Protein AF-A0A7J2Y7A7-F1 (afdb_monomer_lite)

Radius of gyration: 13.47 Å; chains: 1; bounding box: 30×33×28 Å

Secondary structure (DSSP, 8-state):
-----S-GGG---EES-IIIIITGGGTTS--EEE-TT---TT--SEEESSGGGHHHHS-GGGS------

pLDDT: mean 80.42, std 13.76, range [41.94, 95.0]

Sequence (69 aa):
MQRMRCAPSECIPVGNVYNQDIVGARSGITPVLVDRDGRHLDADGLRIADLRALPDLLPASATRRGRNF

Structure (mmCIF, N/CA/C/O backbone):
data_AF-A0A7J2Y7A7-F1
#
_entry.id   AF-A0A7J2Y7A7-F1
#
loop_
_atom_site.group_PDB
_atom_site.id
_atom_site.type_symbol
_atom_site.label_atom_id
_atom_site.label_alt_id
_atom_site.label_comp_id
_atom_site.label_asym_id
_atom_site.label_entity_id
_atom_site.label_seq_id
_atom_site.pdbx_PDB_ins_code
_atom_site.Cartn_x
_atom_site.Cartn_y
_atom_site.Cartn_z
_atom_site.occupancy
_atom_site.B_iso_or_equiv
_atom_site.auth_seq_id
_atom_site.auth_comp_id
_atom_site.auth_asym_id
_atom_site.auth_atom_id
_atom_site.pdbx_PDB_model_num
ATOM 1 N N . MET A 1 1 ? -0.690 22.329 -2.867 1.00 41.94 1 MET A N 1
ATOM 2 C CA . MET A 1 1 ? -2.091 21.895 -2.670 1.00 41.94 1 MET A CA 1
ATO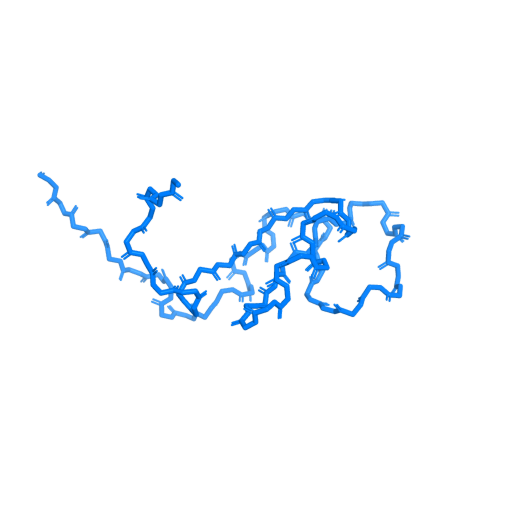M 3 C C . MET A 1 1 ? -2.139 20.947 -1.483 1.00 41.94 1 MET A C 1
ATOM 5 O O . MET A 1 1 ? -1.466 19.932 -1.541 1.00 41.94 1 MET A O 1
ATOM 9 N N . GLN A 1 2 ? -2.912 21.245 -0.436 1.00 59.00 2 GLN A N 1
ATOM 10 C CA . GLN A 1 2 ? -3.194 20.287 0.639 1.00 59.00 2 GLN A CA 1
ATOM 11 C C . GLN A 1 2 ? -4.681 20.394 0.989 1.00 59.00 2 GLN A C 1
ATOM 13 O O . GLN A 1 2 ? -5.118 21.374 1.584 1.00 59.00 2 GLN A O 1
ATOM 18 N N . ARG A 1 3 ? -5.477 19.439 0.488 1.00 76.81 3 ARG A N 1
ATOM 19 C CA . ARG A 1 3 ? -6.945 19.421 0.638 1.00 76.81 3 ARG A CA 1
ATOM 20 C C . ARG A 1 3 ? -7.407 18.595 1.840 1.00 76.81 3 ARG A C 1
ATOM 22 O O . ARG A 1 3 ? -8.474 18.864 2.378 1.00 76.81 3 ARG A O 1
ATOM 29 N N . MET A 1 4 ? -6.607 17.619 2.270 1.00 75.06 4 MET A N 1
ATOM 30 C CA . MET A 1 4 ? -6.912 16.773 3.424 1.00 75.06 4 MET A CA 1
ATOM 31 C C . MET A 1 4 ? -6.217 17.284 4.683 1.00 75.06 4 MET A C 1
ATOM 33 O O . MET A 1 4 ? -5.051 17.670 4.645 1.00 75.06 4 MET A O 1
ATOM 37 N N . ARG A 1 5 ? -6.948 17.257 5.799 1.00 83.69 5 ARG A N 1
ATOM 38 C CA . ARG A 1 5 ? -6.446 17.548 7.148 1.00 83.69 5 ARG A CA 1
ATOM 39 C C . ARG A 1 5 ? -6.226 16.241 7.938 1.00 83.69 5 ARG A C 1
ATOM 41 O O . ARG A 1 5 ? -6.688 16.147 9.067 1.00 83.69 5 ARG A O 1
ATOM 48 N N . CYS A 1 6 ? -5.599 15.235 7.313 1.00 80.50 6 CYS A N 1
ATOM 49 C CA . CYS A 1 6 ? -5.162 13.980 7.955 1.00 80.50 6 CYS A CA 1
ATOM 50 C C . CYS A 1 6 ? -3.636 13.967 8.083 1.00 80.50 6 CYS A C 1
ATOM 52 O O . CYS A 1 6 ? -2.941 14.565 7.251 1.00 80.50 6 CYS A O 1
ATOM 54 N N . ALA A 1 7 ? -3.111 13.255 9.079 1.00 83.19 7 ALA A N 1
ATOM 55 C CA . ALA A 1 7 ? -1.713 12.850 9.053 1.00 83.19 7 ALA A CA 1
ATOM 56 C C . ALA A 1 7 ? -1.499 11.769 7.972 1.00 83.19 7 ALA A C 1
ATOM 58 O O . ALA A 1 7 ? -2.402 10.968 7.725 1.00 83.19 7 ALA A O 1
ATOM 59 N N . PRO A 1 8 ? -0.308 11.678 7.352 1.00 81.00 8 PRO A N 1
ATOM 60 C CA . PRO A 1 8 ? 0.012 10.606 6.404 1.00 81.00 8 PRO A CA 1
ATOM 61 C C . PRO A 1 8 ? -0.274 9.196 6.944 1.00 81.00 8 PRO A C 1
ATOM 63 O O . PRO A 1 8 ? -0.772 8.350 6.213 1.00 81.00 8 PRO A O 1
ATOM 66 N N . SER A 1 9 ? -0.039 8.969 8.240 1.00 82.56 9 SER A N 1
ATOM 67 C CA . SER A 1 9 ? -0.302 7.696 8.925 1.00 82.56 9 SER A CA 1
ATOM 68 C C . SER A 1 9 ? -1.789 7.365 9.108 1.00 82.56 9 SER A C 1
ATOM 70 O O . SER A 1 9 ? -2.120 6.239 9.460 1.00 82.56 9 SER A O 1
ATOM 72 N N . GLU A 1 10 ? -2.686 8.331 8.908 1.00 83.62 10 GLU A N 1
ATOM 73 C CA . GLU A 1 10 ? -4.144 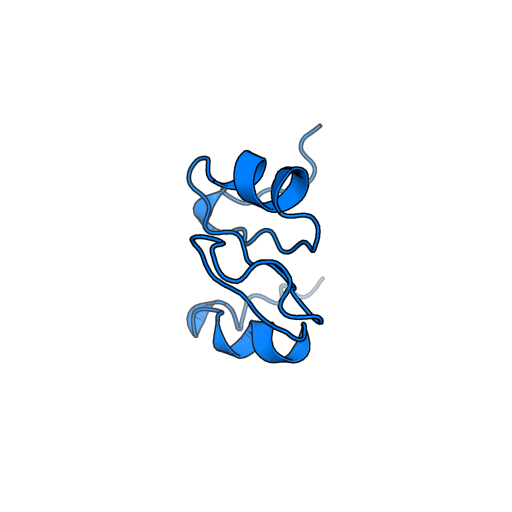8.150 8.984 1.00 83.62 10 GLU A CA 1
ATOM 74 C C . GLU A 1 10 ? -4.775 7.923 7.604 1.00 83.62 10 GLU A C 1
ATOM 76 O O . GLU A 1 10 ? -5.997 7.853 7.472 1.00 83.62 10 GLU A O 1
ATOM 81 N N . CYS A 1 11 ? -3.953 7.853 6.563 1.00 84.06 11 CYS A N 1
ATOM 82 C CA . CYS A 1 11 ? -4.390 7.841 5.183 1.00 84.06 11 CYS A CA 1
ATOM 83 C C . CYS A 1 11 ? -3.822 6.584 4.492 1.00 84.06 11 CYS A C 1
ATOM 85 O O . CYS A 1 11 ? -2.660 6.237 4.672 1.00 84.06 11 CYS A O 1
ATOM 87 N N . ILE A 1 12 ? -4.658 5.868 3.730 1.00 87.12 12 ILE A N 1
ATOM 88 C CA . ILE A 1 12 ? -4.279 4.643 3.002 1.00 87.12 12 ILE A CA 1
ATOM 89 C C . ILE A 1 12 ? -4.477 4.903 1.502 1.00 87.12 12 ILE A C 1
ATOM 91 O O . ILE A 1 12 ? -5.616 4.975 1.039 1.00 87.12 12 ILE A O 1
ATOM 95 N N . PRO A 1 13 ? -3.391 5.091 0.737 1.00 88.12 13 PRO A N 1
ATOM 96 C CA . PRO A 1 13 ? -3.424 5.230 -0.708 1.00 88.12 13 PRO A CA 1
ATOM 97 C C . PRO A 1 13 ? -3.857 3.911 -1.338 1.00 88.12 13 PRO A C 1
ATOM 99 O O . PRO A 1 13 ? -3.329 2.854 -0.995 1.00 88.12 13 PRO A O 1
ATOM 102 N N . VAL A 1 14 ? -4.797 3.979 -2.275 1.00 92.06 14 VAL A N 1
ATOM 103 C CA . VAL A 1 14 ? -5.265 2.820 -3.037 1.00 92.06 14 VAL A CA 1
ATOM 104 C C . VAL A 1 14 ? -5.184 3.165 -4.515 1.00 92.06 14 VAL A C 1
ATOM 106 O O . VAL A 1 14 ? -5.752 4.172 -4.937 1.00 92.06 14 VAL A O 1
ATOM 109 N N . GLY A 1 15 ? -4.483 2.345 -5.291 1.00 91.31 15 GLY A N 1
ATOM 110 C CA . GLY A 1 15 ? -4.271 2.584 -6.719 1.00 91.31 15 GLY A CA 1
ATOM 111 C C . GLY A 1 15 ? -4.007 1.300 -7.491 1.00 91.31 15 GLY A C 1
ATOM 112 O O . GLY A 1 15 ? -3.943 0.222 -6.905 1.00 91.31 15 GLY A O 1
ATOM 113 N N . ASN A 1 16 ? -3.899 1.397 -8.811 1.00 90.75 16 ASN A N 1
ATOM 114 C CA . ASN A 1 16 ? -3.768 0.249 -9.716 1.00 90.75 16 ASN A CA 1
ATOM 115 C C . ASN A 1 16 ? -2.509 0.309 -10.594 1.00 90.75 16 ASN A C 1
ATOM 117 O O . ASN A 1 16 ? -2.238 -0.635 -11.333 1.00 90.75 16 ASN A O 1
ATOM 121 N N . VAL A 1 17 ? -1.734 1.393 -10.528 1.00 89.69 17 VAL A N 1
ATOM 122 C CA . VAL A 1 17 ? -0.485 1.566 -11.270 1.00 89.69 17 VAL A CA 1
ATOM 123 C C . VAL A 1 17 ? 0.678 1.534 -10.287 1.00 89.69 17 VAL A C 1
ATOM 125 O O . VAL A 1 17 ? 0.981 2.530 -9.637 1.00 89.69 17 VAL A O 1
ATOM 128 N N . TYR A 1 18 ? 1.378 0.398 -10.202 1.00 87.25 18 TYR A N 1
ATOM 129 C CA . TYR A 1 18 ? 2.431 0.169 -9.201 1.00 87.25 18 TYR A CA 1
ATOM 130 C C . TYR A 1 18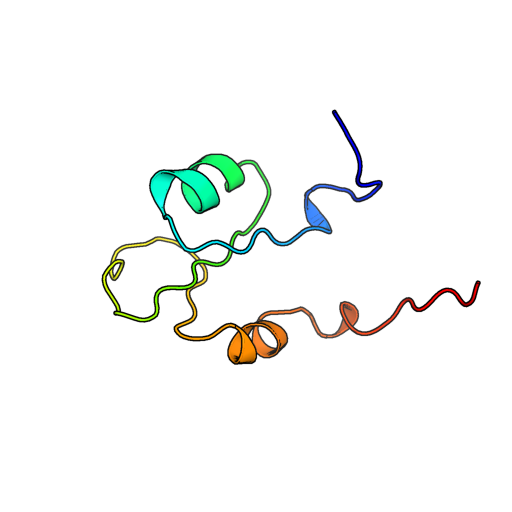 ? 3.453 1.319 -9.094 1.00 87.25 18 TYR A C 1
ATOM 132 O O . TYR A 1 18 ? 3.659 1.892 -8.025 1.00 87.25 18 TYR A O 1
ATOM 140 N N . ASN A 1 19 ? 4.049 1.725 -10.216 1.00 87.38 19 ASN A N 1
ATOM 141 C CA . ASN A 1 19 ? 5.098 2.750 -10.212 1.00 87.38 19 ASN A CA 1
ATOM 142 C C . ASN A 1 19 ? 4.604 4.147 -9.803 1.00 87.38 19 ASN A C 1
ATOM 144 O O . ASN A 1 19 ? 5.392 4.939 -9.298 1.00 87.38 19 ASN A O 1
ATOM 148 N N . GLN A 1 20 ? 3.329 4.464 -10.037 1.00 86.50 20 GLN A N 1
ATOM 149 C CA . GLN A 1 20 ? 2.781 5.797 -9.770 1.00 86.50 20 GLN A CA 1
ATOM 150 C C . GLN A 1 20 ? 2.134 5.858 -8.386 1.00 86.50 20 GLN A C 1
ATOM 152 O O . GLN A 1 20 ? 2.439 6.751 -7.598 1.00 86.50 20 GLN A O 1
ATOM 157 N N . ASP A 1 21 ? 1.299 4.870 -8.073 1.00 84.50 21 ASP A N 1
ATOM 158 C CA . ASP A 1 21 ? 0.445 4.881 -6.887 1.00 84.50 21 ASP A CA 1
ATOM 159 C C . ASP A 1 21 ? 1.130 4.278 -5.658 1.00 84.50 21 ASP A C 1
ATOM 161 O O . ASP A 1 21 ? 0.808 4.642 -4.529 1.00 84.50 21 ASP A O 1
ATOM 165 N N . ILE A 1 22 ? 2.065 3.344 -5.863 1.00 86.06 22 ILE A N 1
ATOM 166 C CA . ILE A 1 22 ? 2.677 2.568 -4.778 1.00 86.06 22 ILE A CA 1
ATOM 167 C C . ILE A 1 22 ? 4.064 3.112 -4.464 1.00 86.06 22 ILE A C 1
ATOM 169 O O . ILE A 1 22 ? 4.317 3.529 -3.335 1.00 86.06 22 ILE A O 1
ATOM 173 N N . VAL A 1 23 ? 4.958 3.167 -5.458 1.00 86.06 23 VAL A N 1
ATOM 174 C CA . VAL A 1 23 ? 6.358 3.578 -5.245 1.00 86.06 23 VAL A CA 1
ATOM 175 C C . VAL A 1 23 ? 6.446 4.994 -4.666 1.00 86.06 23 VAL A C 1
ATOM 177 O O . VAL A 1 23 ? 7.169 5.208 -3.695 1.00 86.06 23 VAL A O 1
ATOM 180 N N . GLY A 1 24 ? 5.665 5.942 -5.193 1.00 80.31 24 GLY A N 1
ATOM 181 C CA . GLY A 1 24 ? 5.639 7.322 -4.693 1.00 80.31 24 GLY A CA 1
ATOM 182 C C . GLY A 1 24 ? 4.988 7.479 -3.314 1.00 80.31 24 GLY A C 1
ATOM 183 O O . GLY A 1 24 ? 5.341 8.387 -2.563 1.00 80.31 24 GLY A O 1
ATOM 184 N N . ALA A 1 25 ? 4.065 6.586 -2.951 1.00 80.94 25 ALA A N 1
ATOM 185 C CA . ALA A 1 25 ? 3.318 6.663 -1.699 1.00 80.94 25 ALA A CA 1
ATOM 186 C C . ALA A 1 25 ? 4.026 5.996 -0.507 1.00 80.94 25 ALA A C 1
ATOM 188 O O . ALA A 1 25 ? 3.657 6.245 0.638 1.00 80.94 25 ALA A O 1
ATOM 189 N N . ARG A 1 26 ? 5.070 5.191 -0.751 1.00 79.69 26 ARG A N 1
ATOM 190 C CA . ARG A 1 26 ? 5.832 4.456 0.281 1.00 79.69 26 ARG A CA 1
ATOM 191 C C . ARG A 1 26 ? 6.529 5.335 1.328 1.00 79.69 26 ARG A C 1
ATOM 193 O O . ARG A 1 26 ? 7.029 4.805 2.317 1.00 79.69 26 ARG A O 1
ATOM 200 N N . SER A 1 27 ? 6.581 6.655 1.153 1.00 74.62 27 SER A N 1
ATOM 201 C CA . SER A 1 27 ? 7.202 7.579 2.111 1.00 74.62 27 SER A CA 1
ATOM 202 C C . SER A 1 27 ? 6.372 7.719 3.400 1.00 74.62 27 SER A C 1
ATOM 204 O O . SER A 1 27 ? 5.705 8.730 3.619 1.00 74.62 27 SER A O 1
ATOM 206 N N . GLY A 1 28 ? 6.434 6.704 4.266 1.00 74.69 28 GLY A N 1
ATOM 207 C CA . GLY A 1 28 ? 5.801 6.689 5.590 1.00 74.69 28 GLY A CA 1
ATOM 208 C C . GLY A 1 28 ? 4.333 6.256 5.600 1.00 74.69 28 GLY A C 1
ATOM 209 O O . GLY A 1 28 ? 3.669 6.395 6.625 1.00 74.69 28 GLY A O 1
ATOM 210 N N . ILE A 1 29 ? 3.829 5.735 4.480 1.00 83.06 29 ILE A N 1
ATOM 211 C CA . ILE A 1 29 ? 2.450 5.268 4.320 1.00 83.06 29 ILE A CA 1
ATOM 212 C C . ILE A 1 29 ? 2.470 3.854 3.728 1.00 83.06 29 ILE A C 1
ATOM 214 O O . ILE A 1 29 ? 3.369 3.518 2.959 1.00 83.06 29 ILE A O 1
ATOM 218 N N . THR A 1 30 ? 1.490 3.019 4.090 1.00 86.06 30 THR A N 1
ATOM 219 C CA . THR A 1 30 ? 1.322 1.665 3.530 1.00 86.06 30 THR A CA 1
ATOM 220 C C . THR A 1 30 ? 0.252 1.692 2.433 1.00 86.06 30 THR A C 1
ATOM 222 O O . THR A 1 30 ? -0.935 1.705 2.758 1.00 86.06 30 THR A O 1
ATOM 225 N N . PRO A 1 31 ? 0.630 1.753 1.144 1.00 89.69 31 PRO A N 1
ATOM 226 C CA . PRO A 1 31 ? -0.327 1.749 0.043 1.00 89.69 31 PRO A CA 1
ATOM 227 C C . PRO A 1 31 ? -0.888 0.347 -0.236 1.00 89.69 31 PRO A C 1
ATOM 229 O O . PRO A 1 31 ? -0.243 -0.666 0.044 1.00 89.69 31 PRO A O 1
ATOM 232 N N . VAL A 1 32 ? -2.074 0.302 -0.843 1.00 92.56 32 VAL A N 1
ATOM 233 C CA . VAL A 1 32 ? -2.729 -0.925 -1.313 1.00 92.56 3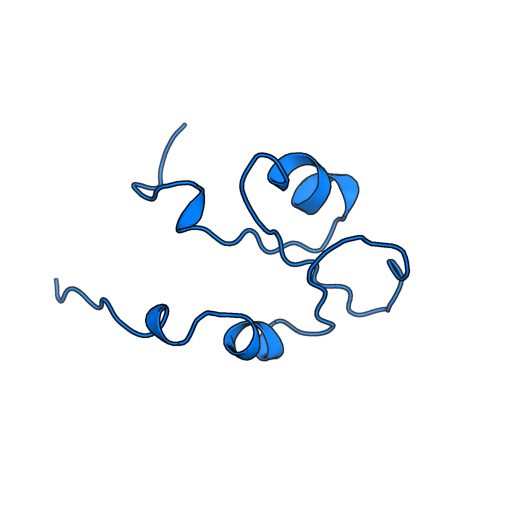2 VAL A CA 1
ATOM 234 C C . VAL A 1 32 ? -2.811 -0.909 -2.837 1.00 92.56 32 VAL A C 1
ATOM 236 O O . VAL A 1 32 ? -3.397 -0.001 -3.432 1.00 92.56 32 VAL A O 1
ATOM 239 N N . LEU A 1 33 ? -2.248 -1.935 -3.474 1.00 94.19 33 LEU A N 1
ATOM 240 C CA . LEU A 1 33 ? -2.347 -2.136 -4.916 1.00 94.19 33 LEU A CA 1
ATOM 241 C C . LEU A 1 33 ? -3.599 -2.947 -5.264 1.00 94.19 33 LEU A C 1
ATOM 243 O O . LEU A 1 33 ? -3.783 -4.064 -4.780 1.00 94.19 33 LEU A O 1
ATOM 247 N N . VAL A 1 34 ? -4.423 -2.417 -6.162 1.00 95.00 34 VAL A N 1
ATOM 248 C CA . VAL A 1 34 ? -5.505 -3.159 -6.809 1.00 95.00 34 VAL A CA 1
ATOM 249 C C . VAL A 1 34 ? -4.952 -3.835 -8.059 1.00 95.00 34 VAL A C 1
ATOM 251 O O . VAL A 1 34 ? -4.789 -3.200 -9.099 1.00 95.00 34 VAL A O 1
ATOM 254 N N . ASP A 1 35 ? -4.684 -5.132 -7.962 1.00 93.44 35 ASP A N 1
ATOM 255 C CA . ASP A 1 35 ? -4.146 -5.951 -9.047 1.00 93.44 35 ASP A CA 1
ATOM 256 C C . ASP A 1 35 ? -5.154 -7.031 -9.442 1.00 93.44 35 ASP A C 1
ATOM 258 O O . ASP A 1 35 ? -5.110 -8.166 -8.968 1.00 93.44 35 ASP A O 1
ATOM 262 N N . ARG A 1 36 ? -6.102 -6.646 -10.299 1.00 92.56 36 ARG A N 1
ATOM 263 C CA . ARG A 1 36 ? -7.211 -7.511 -10.738 1.00 92.56 36 ARG A CA 1
ATOM 264 C C . ARG A 1 36 ? -6.742 -8.716 -11.550 1.00 92.56 36 ARG A C 1
ATOM 266 O O . ARG A 1 36 ? -7.361 -9.772 -11.491 1.00 92.56 36 ARG A O 1
ATOM 273 N N . ASP A 1 37 ? -5.652 -8.535 -12.288 1.00 92.94 37 ASP A N 1
ATOM 274 C CA . ASP A 1 37 ? -5.156 -9.494 -13.274 1.00 92.94 37 ASP A CA 1
ATOM 275 C C . ASP A 1 37 ? -3.934 -10.278 -12.768 1.00 92.94 37 ASP A C 1
ATOM 277 O O . ASP A 1 37 ? -3.382 -11.099 -13.497 1.00 92.94 37 ASP A O 1
ATOM 281 N N . GLY A 1 38 ? -3.473 -10.011 -11.542 1.00 89.44 38 GLY A N 1
ATOM 282 C CA . GLY A 1 38 ? -2.313 -10.675 -10.951 1.00 89.44 38 GLY A CA 1
ATOM 283 C C . GLY A 1 38 ? -0.977 -10.328 -11.619 1.00 89.44 38 GLY A C 1
ATOM 284 O O . GLY A 1 38 ? -0.047 -11.126 -11.545 1.00 89.44 38 GLY A O 1
ATOM 285 N N . ARG A 1 39 ? -0.860 -9.167 -12.276 1.00 88.50 39 ARG A 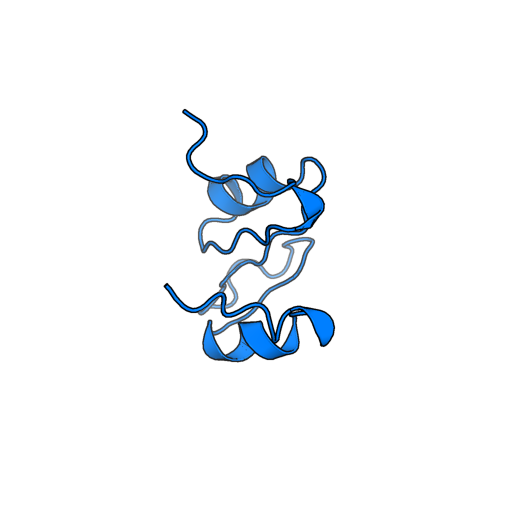N 1
ATOM 286 C CA . ARG A 1 39 ? 0.330 -8.771 -13.060 1.00 88.50 39 ARG A CA 1
ATOM 287 C C . ARG A 1 39 ? 1.515 -8.340 -12.199 1.00 88.50 39 ARG A C 1
ATOM 289 O O . ARG A 1 39 ? 2.626 -8.219 -12.706 1.00 88.50 39 ARG A O 1
ATOM 296 N N . HIS A 1 40 ? 1.284 -8.097 -10.915 1.00 85.06 40 HIS A N 1
ATOM 297 C CA . HIS A 1 40 ? 2.265 -7.570 -9.977 1.00 85.06 40 HIS A CA 1
ATOM 298 C C . HIS A 1 40 ? 2.519 -8.572 -8.845 1.00 85.06 40 HIS A C 1
ATOM 300 O O . HIS A 1 40 ? 2.307 -8.271 -7.6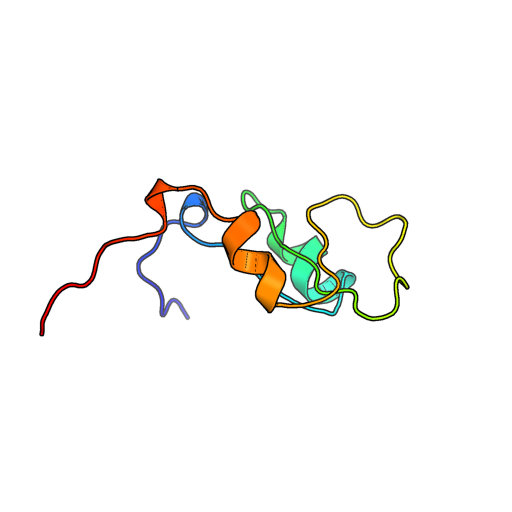72 1.00 85.06 40 HIS A O 1
ATOM 306 N N . LEU A 1 41 ? 2.940 -9.791 -9.205 1.00 78.81 41 LEU A N 1
ATOM 307 C CA . LEU A 1 41 ? 3.236 -10.865 -8.245 1.00 78.81 41 LEU A CA 1
ATOM 308 C C . LEU A 1 41 ? 4.368 -10.495 -7.279 1.00 78.81 41 LEU A C 1
ATOM 310 O O . LEU A 1 41 ? 4.287 -10.839 -6.104 1.00 78.81 41 LEU A O 1
ATOM 314 N N . ASP A 1 42 ? 5.348 -9.735 -7.767 1.00 79.50 42 ASP A N 1
ATOM 315 C CA . ASP A 1 42 ? 6.525 -9.307 -7.005 1.00 79.50 42 ASP A CA 1
ATOM 316 C C . ASP A 1 42 ? 6.349 -7.917 -6.369 1.00 79.50 42 ASP A C 1
ATOM 318 O O . ASP A 1 42 ? 7.321 -7.278 -5.976 1.00 79.50 42 ASP A O 1
ATOM 322 N N . ALA A 1 43 ? 5.123 -7.386 -6.309 1.00 79.06 43 ALA A N 1
ATOM 323 C CA . ALA A 1 43 ? 4.890 -6.116 -5.633 1.00 79.06 43 ALA A CA 1
ATOM 324 C C . ALA A 1 43 ? 5.032 -6.287 -4.119 1.00 79.06 43 ALA A C 1
ATOM 326 O O . ALA A 1 43 ? 4.212 -6.945 -3.478 1.00 79.06 43 ALA A O 1
ATOM 327 N N . ASP A 1 44 ? 6.023 -5.622 -3.529 1.00 73.19 44 ASP A N 1
ATOM 328 C CA . ASP A 1 44 ? 6.144 -5.578 -2.073 1.00 73.19 44 ASP A CA 1
ATOM 329 C C . ASP A 1 44 ? 5.040 -4.669 -1.502 1.00 73.19 44 ASP A C 1
ATOM 331 O O . ASP A 1 44 ? 5.008 -3.457 -1.745 1.00 73.19 44 ASP A O 1
ATOM 335 N N . GLY A 1 45 ? 4.097 -5.242 -0.757 1.00 78.88 45 GLY A N 1
ATOM 336 C CA . GLY A 1 45 ? 3.031 -4.487 -0.098 1.00 78.88 45 GLY A CA 1
ATOM 337 C C . GLY A 1 45 ? 1.689 -5.207 -0.068 1.00 78.88 45 GLY A C 1
ATOM 338 O O . GLY A 1 45 ? 1.570 -6.377 -0.430 1.00 78.88 45 GLY A O 1
ATOM 339 N N . LEU A 1 46 ? 0.663 -4.487 0.389 1.00 89.19 46 LEU A N 1
ATOM 340 C CA . LEU A 1 46 ? -0.704 -4.996 0.417 1.00 89.19 46 LEU A CA 1
ATOM 341 C C . LEU A 1 46 ? -1.289 -4.985 -0.995 1.00 89.19 46 LEU A C 1
ATOM 343 O O . LEU A 1 46 ? -1.238 -3.972 -1.696 1.00 89.19 46 LEU A O 1
ATOM 347 N N . ARG A 1 47 ? -1.874 -6.111 -1.401 1.00 92.31 47 ARG A N 1
ATOM 348 C CA . ARG A 1 47 ? -2.440 -6.296 -2.735 1.00 92.31 47 ARG A CA 1
ATOM 349 C C . ARG A 1 47 ? -3.811 -6.941 -2.638 1.00 92.31 47 ARG A C 1
ATOM 351 O O . ARG A 1 47 ? -3.989 -7.921 -1.921 1.00 92.31 47 ARG A O 1
ATOM 358 N N . ILE A 1 48 ? -4.763 -6.397 -3.384 1.00 93.88 48 ILE A N 1
ATOM 359 C CA . ILE A 1 48 ? -6.125 -6.917 -3.490 1.00 93.88 48 ILE A CA 1
ATOM 360 C C . ILE A 1 48 ? -6.511 -7.051 -4.956 1.00 93.88 48 ILE A C 1
ATOM 362 O O . ILE A 1 48 ? -6.180 -6.199 -5.774 1.00 93.88 48 ILE A O 1
ATOM 366 N N . ALA A 1 49 ? -7.246 -8.106 -5.294 1.00 94.75 49 ALA A N 1
ATOM 367 C CA . ALA A 1 49 ? -7.809 -8.257 -6.635 1.00 94.75 49 ALA A CA 1
ATOM 368 C C . ALA A 1 49 ? -9.074 -7.403 -6.828 1.00 94.75 49 ALA A C 1
ATOM 370 O O . ALA A 1 49 ? -9.480 -7.133 -7.953 1.00 94.75 49 ALA A O 1
ATOM 371 N N . ASP A 1 50 ? -9.711 -6.965 -5.740 1.00 94.50 50 ASP A N 1
ATOM 372 C CA . ASP A 1 50 ? -10.978 -6.243 -5.779 1.00 94.50 50 ASP A CA 1
ATOM 373 C C . ASP A 1 50 ? -11.095 -5.271 -4.600 1.00 94.50 50 ASP A C 1
ATOM 375 O O . ASP A 1 50 ? -10.734 -5.606 -3.474 1.00 94.50 50 ASP A O 1
ATOM 379 N N . LEU A 1 51 ? -11.637 -4.074 -4.846 1.00 93.44 51 LEU A N 1
ATOM 380 C CA . LEU A 1 51 ? -11.821 -3.042 -3.819 1.00 93.44 51 LEU A CA 1
ATOM 381 C C . LEU A 1 51 ? -12.760 -3.473 -2.685 1.00 93.44 51 LEU A C 1
ATOM 383 O O . LEU A 1 51 ? -12.658 -2.941 -1.584 1.00 93.44 51 LEU A O 1
ATOM 387 N N . ARG A 1 52 ? -13.647 -4.446 -2.916 1.00 94.56 52 ARG A N 1
ATOM 388 C CA . ARG A 1 52 ? -14.515 -5.026 -1.882 1.00 94.56 52 ARG A CA 1
ATOM 389 C C . ARG A 1 52 ? -13.735 -5.744 -0.782 1.00 94.56 52 ARG A C 1
ATOM 391 O O . ARG A 1 52 ? -14.289 -5.904 0.294 1.00 94.56 52 ARG A O 1
ATOM 398 N N . ALA A 1 53 ? -12.482 -6.131 -1.032 1.00 92.19 53 ALA A N 1
ATOM 399 C CA . ALA A 1 53 ? -11.590 -6.712 -0.026 1.00 92.19 53 ALA A CA 1
ATOM 400 C C . ALA A 1 53 ? -10.853 -5.650 0.812 1.00 92.19 53 ALA A C 1
ATOM 402 O O . ALA A 1 53 ? -10.186 -5.981 1.786 1.00 92.19 53 ALA A O 1
ATOM 403 N N . LEU A 1 54 ? -10.947 -4.363 0.449 1.00 90.50 54 LEU A N 1
ATOM 404 C CA . LEU A 1 54 ? -10.279 -3.286 1.182 1.00 90.50 54 LEU A CA 1
ATOM 405 C C . LEU A 1 54 ? -10.704 -3.195 2.662 1.00 90.50 54 LEU A C 1
ATOM 407 O O . LEU A 1 54 ? -9.814 -2.993 3.485 1.00 90.50 54 LEU A O 1
ATOM 411 N N . PRO A 1 55 ? -11.991 -3.356 3.043 1.00 90.31 55 PRO A N 1
ATOM 412 C CA . PRO A 1 55 ? -12.406 -3.311 4.447 1.00 90.31 55 PRO A CA 1
ATOM 413 C C . PRO A 1 55 ? -11.688 -4.327 5.338 1.00 90.31 55 PRO A C 1
ATOM 415 O O . PRO A 1 55 ? -11.403 -4.007 6.488 1.00 90.31 55 PRO A O 1
ATOM 418 N N . ASP A 1 56 ? -11.336 -5.498 4.803 1.00 88.69 56 ASP A N 1
ATOM 419 C CA . ASP A 1 56 ? -10.641 -6.555 5.550 1.00 88.69 56 ASP A CA 1
ATOM 420 C C . ASP A 1 56 ? -9.188 -6.176 5.888 1.00 88.69 56 ASP A C 1
ATOM 422 O O . ASP A 1 56 ? -8.579 -6.754 6.787 1.00 88.69 56 ASP A O 1
ATOM 426 N N . LEU A 1 57 ? -8.629 -5.186 5.182 1.00 83.88 57 LEU A N 1
ATOM 427 C CA . LEU A 1 57 ? -7.287 -4.647 5.410 1.00 83.88 57 LEU A CA 1
ATOM 428 C C . LEU A 1 57 ? -7.278 -3.413 6.318 1.00 83.88 57 LEU A C 1
ATOM 430 O O . LEU A 1 57 ? -6.208 -2.953 6.723 1.00 83.88 57 LEU A O 1
ATOM 434 N N . LEU A 1 58 ? -8.446 -2.844 6.620 1.00 81.94 58 LEU A N 1
ATOM 435 C CA . LEU A 1 58 ? -8.541 -1.678 7.486 1.00 81.94 58 LEU A CA 1
ATOM 436 C C . LEU A 1 58 ? -8.499 -2.115 8.958 1.00 81.94 58 LEU A C 1
ATOM 438 O O . LEU A 1 58 ? -9.146 -3.092 9.337 1.00 81.94 58 LEU A O 1
ATOM 442 N N . PRO A 1 59 ? -7.787 -1.384 9.833 1.00 73.19 59 PRO A N 1
ATOM 443 C CA . PRO A 1 59 ? -7.847 -1.658 11.262 1.00 73.19 59 PRO A CA 1
ATOM 444 C C . PRO A 1 59 ? -9.291 -1.497 11.758 1.00 73.19 59 PRO A C 1
ATOM 446 O O . PRO A 1 59 ? -10.007 -0.603 11.311 1.00 73.19 59 PRO A O 1
ATOM 449 N N . ALA A 1 60 ? -9.720 -2.314 12.726 1.00 65.88 60 ALA A N 1
ATOM 450 C CA . ALA A 1 60 ? -11.090 -2.282 13.261 1.00 65.88 60 ALA A CA 1
ATOM 451 C C . ALA A 1 60 ? -11.528 -0.884 13.763 1.00 65.88 60 ALA A C 1
ATOM 453 O O . ALA A 1 60 ? -12.714 -0.554 13.767 1.00 65.88 60 ALA A O 1
ATOM 454 N N . SER A 1 61 ? -10.565 -0.032 14.134 1.00 59.59 61 SER A N 1
ATOM 455 C CA . SER A 1 61 ? -10.761 1.365 14.536 1.00 59.59 61 SER A CA 1
ATOM 456 C C . SER A 1 61 ? -11.069 2.335 13.384 1.00 59.59 61 SER A C 1
ATOM 458 O O . SER A 1 61 ? -11.515 3.451 13.648 1.00 59.59 61 SER A O 1
ATOM 460 N N . ALA A 1 62 ? -10.887 1.937 12.120 1.00 59.53 62 ALA A N 1
ATOM 461 C CA . ALA A 1 62 ? -11.245 2.738 10.946 1.00 59.53 62 ALA A CA 1
ATOM 462 C C . ALA A 1 62 ? -12.770 2.912 10.800 1.00 59.53 62 ALA A C 1
ATOM 464 O O . ALA A 1 62 ? -13.239 3.847 10.149 1.00 59.53 62 ALA A O 1
ATOM 465 N N . THR A 1 63 ? -13.561 2.068 11.472 1.00 55.69 63 THR A N 1
ATOM 466 C CA . THR A 1 63 ? -15.026 2.136 11.477 1.00 55.69 63 THR A CA 1
ATOM 467 C C . THR A 1 63 ? -15.539 2.980 12.650 1.00 55.69 63 THR A C 1
ATOM 469 O O . THR A 1 63 ? -16.088 2.449 13.609 1.00 55.69 63 THR A O 1
ATOM 472 N N . ARG A 1 64 ? -15.346 4.308 12.584 1.00 61.25 64 ARG A N 1
ATOM 473 C CA . ARG A 1 64 ? -16.248 5.381 13.088 1.00 61.25 64 ARG A CA 1
ATOM 474 C C . ARG A 1 64 ? -15.497 6.701 13.289 1.00 61.25 64 ARG A C 1
ATOM 476 O O . ARG A 1 64 ? -14.724 6.851 14.228 1.00 61.25 64 ARG A O 1
ATOM 483 N N . ARG A 1 65 ? -15.896 7.720 12.523 1.00 54.91 65 ARG A N 1
ATOM 484 C CA . ARG A 1 65 ? -16.158 9.082 13.028 1.00 54.91 65 ARG A CA 1
ATOM 485 C C . ARG A 1 65 ? -17.057 9.825 12.034 1.00 54.91 65 ARG A C 1
ATOM 487 O O . ARG A 1 65 ? -16.633 10.731 11.327 1.00 54.91 65 ARG A O 1
ATOM 494 N N . GLY A 1 66 ? -18.325 9.420 11.978 1.00 48.44 66 GLY A N 1
ATOM 495 C CA . GLY A 1 66 ? -19.369 10.283 11.433 1.00 48.44 66 GLY A CA 1
ATOM 496 C C . GLY A 1 66 ? -19.551 11.465 12.382 1.00 48.44 66 GLY A C 1
ATOM 497 O O . GLY A 1 66 ? -20.098 11.298 13.469 1.00 48.44 66 GLY A O 1
ATOM 498 N N . ARG A 1 67 ? -19.035 12.641 12.015 1.00 52.25 67 ARG A N 1
ATOM 499 C CA . ARG A 1 67 ? -19.516 13.909 12.571 1.00 52.25 67 ARG A CA 1
ATOM 500 C C . ARG A 1 67 ? -20.744 14.286 11.755 1.00 52.25 67 ARG A C 1
ATOM 502 O O . ARG A 1 67 ? -20.613 14.554 10.565 1.00 52.25 67 ARG A O 1
ATOM 509 N N . ASN A 1 68 ? -21.908 14.256 12.400 1.00 42.44 68 ASN A N 1
ATOM 510 C CA . ASN A 1 68 ? -23.112 14.894 11.881 1.00 42.44 68 ASN A CA 1
ATOM 511 C C . ASN A 1 68 ? -22.789 16.370 11.596 1.00 42.44 68 ASN A C 1
ATOM 513 O O . ASN A 1 68 ? -22.187 17.035 12.447 1.00 42.44 68 ASN A O 1
ATOM 517 N N . PHE A 1 69 ? -23.143 16.830 10.397 1.00 45.47 69 PHE A N 1
ATOM 518 C CA . PHE A 1 69 ? -23.278 18.250 10.079 1.00 45.47 69 PHE A CA 1
ATOM 519 C C . PHE A 1 69 ? -24.674 18.718 10.478 1.00 45.47 69 PHE A C 1
ATOM 521 O O . PHE A 1 69 ? -25.611 17.895 10.353 1.00 45.47 69 PHE A O 1
#

Foldseek 3Di:
DDPDPDDLALDEFEEADCVPRPVVSPPNHAYEHQDLPCPCVPRPGHYDNDCVCVVVVDDPVNPDDDDDD